Protein AF-A0A7Z0J529-F1 (afdb_monomer_lite)

Secondary structure (DSSP, 8-state):
-------HHHHHHHHHHHHHTS-HHHHHHHHHHHHHHHHHHHHHTT-------

Sequence (53 aa):
MDAQEVPLDDGLVAQIAAIDGQPLEERAAAYTQLHDALRDILEGGDVPVVTER

Foldseek 3Di:
DPPPPPVCPVVVVVQLVVLVPDDPVCSVVSVVVVVVVVVCVVVVVPDPPPPDD

Radius of gyration: 15.35 Å; chains: 1; bounding box: 28×22×45 Å

Organism: NCBI:txid670054

pLDDT: mean 79.24, std 20.47, range [37.56, 98.19]

Structure (mmCIF, N/CA/C/O backbone):
data_AF-A0A7Z0J529-F1
#
_entry.id   AF-A0A7Z0J529-F1
#
loop_
_atom_site.group_PDB
_atom_site.id
_atom_site.type_symbol
_atom_site.label_atom_id
_atom_site.label_alt_id
_atom_site.label_comp_id
_atom_site.label_asym_id
_atom_site.label_entity_id
_atom_site.label_seq_id
_atom_site.pdbx_PDB_ins_code
_atom_site.Cartn_x
_atom_site.Cartn_y
_atom_site.Cartn_z
_atom_site.occupancy
_atom_site.B_iso_or_equiv
_atom_site.auth_seq_id
_atom_site.auth_comp_id
_atom_site.auth_asym_id
_atom_site.auth_atom_id
_atom_site.pdbx_PDB_model_num
ATOM 1 N N . MET A 1 1 ? 18.043 4.478 -24.776 1.00 37.56 1 MET A N 1
ATOM 2 C CA . MET A 1 1 ? 16.916 3.995 -23.962 1.00 37.56 1 MET A CA 1
ATOM 3 C C . MET A 1 1 ? 17.316 4.282 -22.542 1.00 37.56 1 MET A C 1
ATOM 5 O O . MET A 1 1 ? 18.176 3.581 -22.027 1.00 37.56 1 MET A O 1
ATOM 9 N N . ASP A 1 2 ? 16.803 5.370 -21.981 1.00 39.44 2 ASP A N 1
ATOM 10 C CA . ASP A 1 2 ? 16.958 5.644 -20.561 1.00 39.44 2 ASP A CA 1
ATOM 11 C C . ASP A 1 2 ? 16.160 4.563 -19.839 1.00 39.44 2 ASP A C 1
ATOM 13 O O . ASP A 1 2 ? 14.928 4.588 -19.827 1.00 39.44 2 ASP A O 1
ATOM 17 N N . ALA A 1 3 ? 16.857 3.545 -19.331 1.00 50.06 3 ALA A N 1
ATOM 18 C CA . ALA A 1 3 ? 16.296 2.748 -18.262 1.00 50.06 3 ALA A CA 1
ATOM 19 C C . ALA A 1 3 ? 16.032 3.765 -17.157 1.00 50.06 3 ALA A C 1
ATOM 21 O O . ALA A 1 3 ? 16.975 4.331 -16.607 1.00 50.06 3 ALA A O 1
ATOM 22 N N . GLN A 1 4 ? 14.763 4.098 -16.923 1.00 45.66 4 GLN A N 1
ATOM 23 C CA . GLN A 1 4 ? 14.408 4.763 -15.688 1.00 45.66 4 GLN A CA 1
ATOM 24 C C . GLN A 1 4 ? 14.823 3.795 -14.583 1.00 45.66 4 GLN A C 1
ATOM 26 O O . GLN A 1 4 ? 14.082 2.873 -14.252 1.00 45.66 4 GLN A O 1
ATOM 31 N N . GLU A 1 5 ? 16.038 3.974 -14.064 1.00 50.00 5 GLU A N 1
ATOM 32 C CA . GLU A 1 5 ? 16.390 3.592 -12.709 1.00 50.00 5 GLU A CA 1
ATOM 33 C C . GLU A 1 5 ? 15.403 4.358 -11.836 1.00 50.00 5 GLU A C 1
ATOM 35 O O . GLU A 1 5 ? 15.639 5.489 -11.421 1.00 50.00 5 GLU A O 1
ATOM 40 N N . VAL A 1 6 ? 14.217 3.779 -11.646 1.00 49.31 6 VAL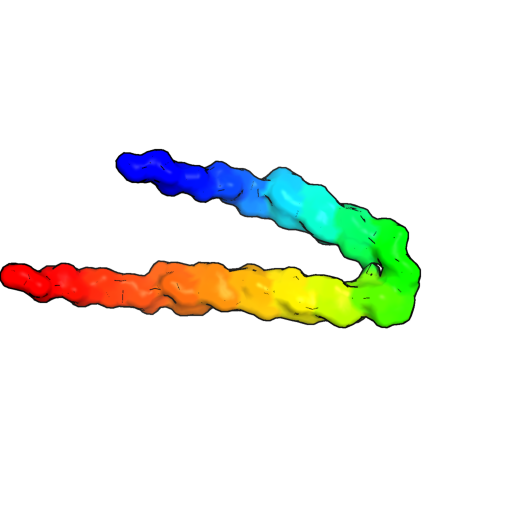 A N 1
ATOM 41 C CA . VAL A 1 6 ? 13.398 4.107 -10.493 1.00 49.31 6 VAL A CA 1
ATOM 42 C C . VAL A 1 6 ? 14.349 3.856 -9.331 1.00 49.31 6 VAL A C 1
ATOM 44 O O . VAL A 1 6 ? 14.806 2.717 -9.209 1.00 49.31 6 VAL A O 1
ATOM 47 N N . PRO A 1 7 ? 14.734 4.877 -8.544 1.00 53.19 7 PRO A N 1
ATOM 48 C CA . PRO A 1 7 ? 15.548 4.642 -7.369 1.00 53.19 7 PRO A CA 1
ATOM 49 C C . PRO A 1 7 ? 14.681 3.753 -6.487 1.00 53.19 7 PRO A C 1
ATOM 51 O O . PRO A 1 7 ? 13.703 4.221 -5.897 1.00 53.19 7 PRO A O 1
ATOM 54 N N . LEU A 1 8 ? 14.960 2.448 -6.518 1.00 59.31 8 LEU A N 1
ATOM 55 C CA . LEU A 1 8 ? 14.172 1.435 -5.824 1.00 59.31 8 LEU A CA 1
ATOM 56 C C . LEU A 1 8 ? 14.068 1.814 -4.346 1.00 59.31 8 LEU A C 1
ATOM 58 O O . LEU A 1 8 ? 13.038 1.588 -3.733 1.00 59.31 8 LEU A O 1
ATOM 62 N N . ASP A 1 9 ? 15.087 2.488 -3.828 1.00 67.94 9 ASP A N 1
ATOM 63 C CA . ASP A 1 9 ? 15.263 2.837 -2.432 1.00 67.94 9 ASP A CA 1
ATOM 64 C C . ASP A 1 9 ? 14.233 3.884 -1.962 1.00 67.94 9 ASP A C 1
ATOM 66 O O . ASP A 1 9 ? 13.386 3.583 -1.122 1.00 67.94 9 ASP A O 1
ATOM 70 N N . ASP A 1 10 ? 14.231 5.094 -2.533 1.00 79.50 10 ASP A N 1
ATOM 71 C CA . ASP A 1 10 ? 13.350 6.179 -2.068 1.00 79.50 10 ASP A CA 1
ATOM 72 C C . ASP A 1 10 ? 11.873 5.926 -2.414 1.00 79.50 10 ASP A C 1
ATOM 74 O O . ASP A 1 10 ? 10.972 6.250 -1.633 1.00 79.50 10 ASP A O 1
ATOM 78 N N . GLY A 1 11 ? 11.611 5.310 -3.572 1.00 86.75 11 GLY A N 1
ATOM 79 C CA . GLY A 1 11 ? 10.257 4.977 -4.016 1.00 86.75 11 GLY A CA 1
ATOM 80 C C . GLY A 1 11 ? 9.615 3.874 -3.175 1.00 86.75 11 GLY A C 1
ATOM 81 O O . GLY A 1 11 ? 8.465 4.011 -2.750 1.00 86.75 11 GLY A O 1
ATOM 82 N N . LEU A 1 12 ? 10.364 2.806 -2.877 1.00 91.44 12 LEU A N 1
ATOM 83 C CA . LEU A 1 12 ? 9.883 1.712 -2.033 1.00 91.44 12 LEU A CA 1
ATOM 84 C C . LEU A 1 12 ? 9.660 2.177 -0.595 1.00 91.44 12 LEU A C 1
ATOM 86 O O . LEU A 1 12 ? 8.642 1.835 0.003 1.00 91.44 12 LEU A O 1
ATOM 90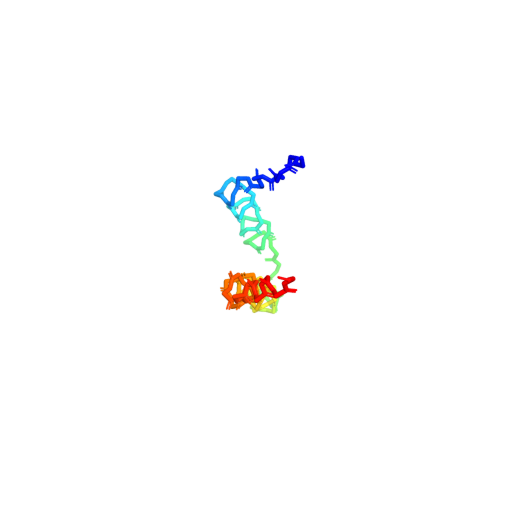 N N . VAL A 1 13 ? 10.567 2.992 -0.046 1.00 93.62 13 VAL A N 1
ATOM 91 C CA . VAL A 1 13 ? 10.411 3.548 1.307 1.00 93.62 13 VAL A CA 1
ATOM 92 C C . VAL A 1 13 ? 9.147 4.405 1.399 1.00 93.62 13 VAL A C 1
ATOM 94 O O . VAL A 1 13 ? 8.370 4.243 2.342 1.00 93.62 13 VAL A O 1
ATOM 97 N N . ALA A 1 14 ? 8.883 5.262 0.408 1.00 94.06 14 ALA A N 1
ATOM 98 C CA . ALA A 1 14 ? 7.651 6.048 0.361 1.00 94.06 14 ALA A CA 1
ATOM 99 C C . ALA A 1 14 ? 6.394 5.162 0.267 1.00 94.06 14 ALA A C 1
ATOM 101 O O . ALA A 1 14 ? 5.383 5.445 0.913 1.00 94.06 14 ALA A O 1
ATOM 102 N N . GLN A 1 15 ? 6.457 4.070 -0.498 1.00 94.62 15 GLN A N 1
ATOM 103 C CA . GLN A 1 15 ? 5.344 3.136 -0.654 1.00 94.62 15 GLN A CA 1
ATOM 104 C C . GLN A 1 15 ? 5.063 2.342 0.629 1.00 94.62 15 GLN A C 1
ATOM 106 O O . GLN A 1 15 ? 3.905 2.207 1.021 1.00 94.62 15 GLN A O 1
ATOM 111 N N . ILE A 1 16 ? 6.103 1.881 1.328 1.00 96.38 16 ILE A N 1
ATOM 112 C CA . ILE A 1 16 ? 5.976 1.229 2.639 1.00 96.38 16 ILE A CA 1
ATOM 113 C C . ILE A 1 16 ? 5.364 2.199 3.656 1.00 96.38 16 ILE A C 1
ATOM 115 O O . ILE A 1 16 ? 4.416 1.829 4.346 1.00 96.38 16 ILE A O 1
ATOM 119 N N . ALA A 1 17 ? 5.830 3.452 3.694 1.00 97.12 17 ALA A N 1
ATOM 120 C CA . ALA A 1 17 ?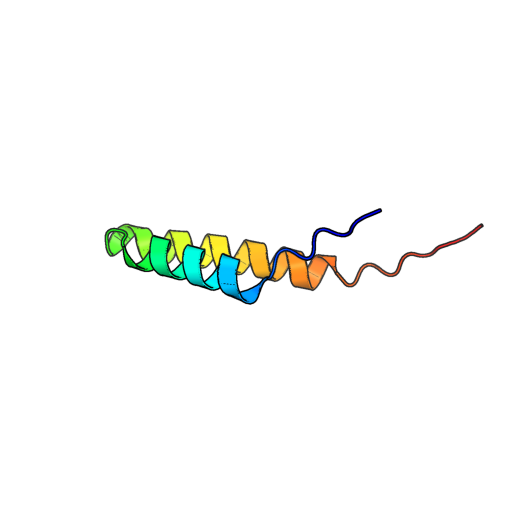 5.287 4.475 4.587 1.00 97.12 17 ALA A CA 1
ATOM 121 C C . ALA A 1 17 ? 3.803 4.776 4.306 1.00 97.12 17 ALA A C 1
ATOM 123 O O . ALA A 1 17 ? 3.027 5.015 5.233 1.00 97.12 17 ALA A O 1
ATOM 124 N N . ALA A 1 18 ? 3.386 4.735 3.037 1.00 97.62 18 ALA A N 1
ATOM 125 C CA . ALA A 1 18 ? 1.981 4.873 2.667 1.00 97.62 18 ALA A CA 1
ATOM 126 C C . ALA A 1 18 ? 1.132 3.695 3.177 1.00 97.62 18 ALA A C 1
ATOM 128 O O . ALA A 1 18 ? 0.028 3.922 3.669 1.00 97.62 18 ALA A O 1
ATOM 129 N N . ILE A 1 19 ? 1.650 2.461 3.111 1.00 97.94 19 ILE A N 1
ATOM 130 C CA . ILE A 1 19 ? 0.979 1.275 3.670 1.00 97.94 19 ILE A CA 1
ATOM 131 C C . ILE A 1 19 ? 0.893 1.381 5.197 1.00 97.94 19 ILE A C 1
ATOM 133 O O . ILE A 1 19 ? -0.157 1.113 5.770 1.00 97.94 19 ILE A O 1
ATOM 137 N N . ASP A 1 20 ? 1.949 1.838 5.872 1.00 97.50 20 ASP A N 1
ATOM 138 C CA . ASP A 1 20 ? 1.946 2.032 7.328 1.00 97.50 20 ASP A CA 1
ATOM 139 C C . ASP A 1 20 ? 0.874 3.017 7.821 1.00 97.50 20 ASP A C 1
ATOM 141 O O . ASP A 1 20 ? 0.405 2.896 8.954 1.00 97.50 20 ASP A O 1
ATOM 145 N N . GLY A 1 21 ? 0.462 3.968 6.976 1.00 97.88 21 GLY A N 1
ATOM 146 C CA . GLY A 1 21 ? -0.610 4.923 7.266 1.00 97.88 21 GLY A CA 1
ATOM 147 C C . GLY A 1 21 ? -2.037 4.378 7.105 1.00 97.88 21 GLY A C 1
ATOM 148 O O . GLY A 1 21 ? -2.986 5.088 7.441 1.00 97.88 21 GLY A O 1
ATOM 149 N N . GLN A 1 22 ? -2.214 3.160 6.586 1.00 97.75 22 GLN A N 1
ATOM 150 C CA . GLN A 1 22 ? -3.527 2.540 6.368 1.00 97.75 22 GLN A CA 1
ATOM 151 C C . GLN A 1 22 ? -4.114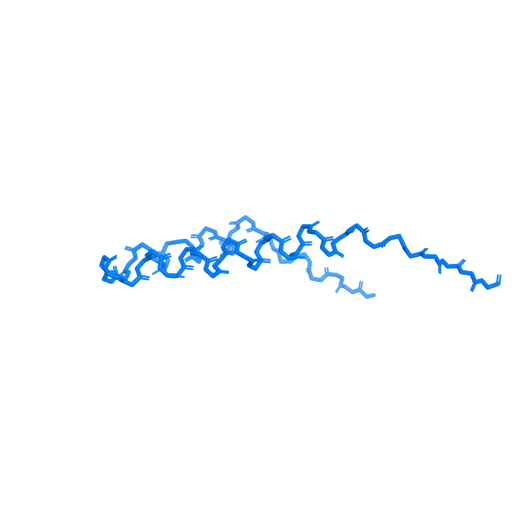 1.924 7.655 1.00 97.75 22 GLN A C 1
ATOM 153 O O . GLN A 1 22 ? -3.372 1.611 8.595 1.00 97.75 22 GLN A O 1
ATOM 158 N N . PRO A 1 23 ? -5.441 1.682 7.705 1.00 98.19 23 PRO A N 1
ATOM 159 C CA . PRO A 1 23 ? -6.065 0.863 8.742 1.00 98.19 23 PRO A CA 1
ATOM 160 C C . PRO A 1 23 ? -5.405 -0.515 8.870 1.00 98.19 23 PRO A C 1
ATOM 162 O O . PRO A 1 23 ? -4.958 -1.109 7.886 1.00 98.19 23 PRO A O 1
ATOM 165 N N . LEU A 1 24 ? -5.351 -1.048 10.093 1.00 95.44 24 LEU A N 1
ATOM 166 C CA . LEU A 1 24 ? -4.616 -2.282 10.394 1.00 95.44 24 LEU A CA 1
ATOM 167 C C . LEU A 1 24 ? -5.111 -3.473 9.560 1.00 95.44 24 LEU A C 1
ATOM 169 O O . LEU A 1 24 ? -4.305 -4.288 9.111 1.00 95.44 24 LEU A O 1
ATOM 173 N N . GLU A 1 25 ? -6.421 -3.552 9.342 1.00 94.94 25 GLU A N 1
ATOM 174 C CA . GLU A 1 25 ? -7.084 -4.575 8.539 1.00 94.94 25 GLU A CA 1
ATOM 175 C C . GLU A 1 25 ? -6.687 -4.552 7.052 1.00 94.94 25 GLU A C 1
ATOM 177 O O . GLU A 1 25 ? -6.742 -5.591 6.396 1.00 94.94 25 GLU A O 1
ATOM 182 N N . GLU A 1 26 ? -6.241 -3.408 6.527 1.00 96.44 26 GLU A N 1
ATOM 183 C CA . GLU A 1 26 ? -5.865 -3.236 5.116 1.00 96.44 26 GLU A CA 1
ATOM 184 C C . GLU A 1 26 ? -4.375 -3.515 4.871 1.00 96.44 26 GLU A C 1
ATOM 186 O O . GLU A 1 26 ? -3.993 -4.022 3.811 1.00 96.44 26 GLU A O 1
ATOM 191 N N . ARG A 1 27 ? -3.529 -3.261 5.878 1.00 97.56 27 ARG A N 1
ATOM 192 C CA . ARG A 1 27 ? -2.062 -3.341 5.766 1.00 97.56 27 ARG A CA 1
ATOM 193 C C . ARG A 1 27 ? -1.561 -4.696 5.290 1.00 97.56 27 ARG A C 1
ATOM 195 O O . ARG A 1 27 ? -0.687 -4.759 4.430 1.00 97.56 27 ARG A O 1
ATOM 202 N N . ALA A 1 28 ? -2.104 -5.786 5.831 1.00 96.94 28 ALA A N 1
ATOM 203 C CA . ALA A 1 28 ? -1.662 -7.132 5.472 1.00 96.94 28 ALA A CA 1
ATOM 204 C C . ALA A 1 28 ? -1.851 -7.407 3.970 1.00 96.94 28 ALA A C 1
ATOM 206 O O . ALA A 1 28 ? -0.923 -7.868 3.308 1.00 96.94 28 ALA A O 1
ATOM 207 N N . ALA A 1 29 ? -3.019 -7.057 3.422 1.00 97.75 29 ALA A N 1
ATOM 208 C CA . ALA A 1 29 ? -3.310 -7.235 2.004 1.00 97.75 29 ALA A CA 1
ATOM 209 C C . ALA A 1 29 ? -2.416 -6.350 1.121 1.00 97.75 29 ALA A C 1
ATOM 211 O O . ALA A 1 29 ? -1.938 -6.805 0.081 1.00 97.75 29 ALA A O 1
ATOM 212 N N . ALA A 1 30 ? -2.161 -5.109 1.543 1.00 97.75 30 ALA A N 1
ATOM 213 C CA . ALA A 1 30 ? -1.296 -4.185 0.820 1.00 97.75 30 ALA A CA 1
ATOM 214 C C . ALA A 1 30 ? 0.173 -4.648 0.795 1.00 97.75 30 ALA A C 1
ATOM 216 O O . ALA A 1 30 ? 0.813 -4.599 -0.257 1.00 97.75 30 ALA A O 1
ATOM 217 N N . TYR A 1 31 ? 0.700 -5.175 1.906 1.00 97.69 31 TYR A N 1
ATOM 218 C CA . TYR A 1 31 ? 2.049 -5.748 1.930 1.00 97.69 31 TYR A CA 1
ATOM 219 C C . TYR A 1 31 ? 2.180 -6.998 1.070 1.00 97.69 31 TYR A C 1
ATOM 221 O O . TYR A 1 31 ? 3.202 -7.154 0.407 1.00 97.69 31 TYR A O 1
ATOM 229 N N . THR A 1 32 ? 1.172 -7.875 1.045 1.00 97.06 32 THR A N 1
ATOM 230 C CA . THR A 1 32 ? 1.189 -9.047 0.158 1.00 97.06 32 THR A CA 1
ATOM 231 C C . THR A 1 32 ? 1.281 -8.625 -1.306 1.00 97.06 32 THR A C 1
ATOM 233 O O . THR A 1 32 ? 2.122 -9.144 -2.030 1.00 97.06 32 THR A O 1
ATOM 236 N N . GLN A 1 33 ? 0.495 -7.630 -1.725 1.00 96.88 33 GLN A N 1
ATOM 237 C CA . GLN A 1 33 ? 0.550 -7.114 -3.097 1.00 96.88 33 GLN A CA 1
ATOM 238 C C . GLN A 1 33 ? 1.912 -6.495 -3.431 1.00 96.88 33 GLN A C 1
ATOM 240 O O . GLN A 1 33 ? 2.460 -6.760 -4.499 1.00 96.88 33 GLN A O 1
ATOM 245 N N . 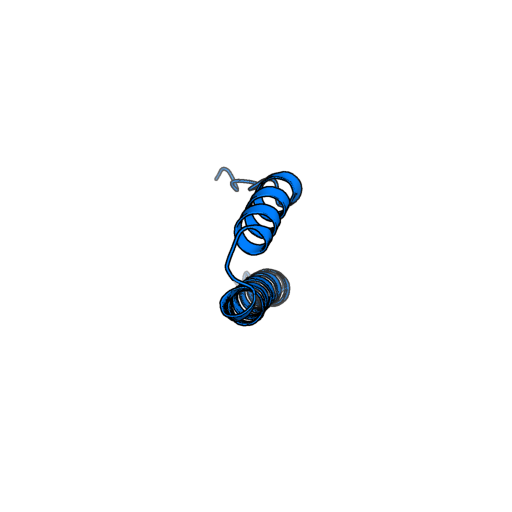LEU A 1 34 ? 2.473 -5.694 -2.518 1.00 96.12 34 LEU A N 1
ATOM 246 C CA . LEU A 1 34 ? 3.801 -5.107 -2.698 1.00 96.12 34 LEU A CA 1
ATOM 247 C C . LEU A 1 34 ? 4.880 -6.190 -2.809 1.00 96.12 34 LEU A C 1
ATOM 249 O O . LEU A 1 34 ? 5.729 -6.129 -3.694 1.00 96.12 34 LEU A O 1
ATOM 253 N N . HIS A 1 35 ? 4.835 -7.192 -1.933 1.00 95.50 35 HIS A N 1
ATOM 254 C CA . HIS A 1 35 ? 5.759 -8.318 -1.960 1.00 95.50 35 HIS A CA 1
ATOM 255 C C . HIS A 1 35 ? 5.682 -9.082 -3.285 1.00 95.50 35 HIS A C 1
ATOM 257 O O . HIS A 1 35 ? 6.719 -9.354 -3.884 1.00 95.50 35 HIS A O 1
ATOM 263 N N . ASP A 1 36 ? 4.476 -9.402 -3.755 1.00 94.38 36 ASP A N 1
ATOM 264 C CA . ASP A 1 36 ? 4.291 -10.130 -5.010 1.00 94.38 36 ASP A CA 1
ATOM 265 C C . ASP A 1 36 ? 4.818 -9.325 -6.204 1.00 94.38 36 ASP A C 1
ATOM 267 O O . ASP A 1 36 ? 5.536 -9.873 -7.034 1.00 94.38 36 ASP A O 1
ATOM 271 N N . ALA A 1 37 ? 4.578 -8.011 -6.237 1.00 90.44 37 ALA A N 1
ATOM 272 C CA . ALA A 1 37 ? 5.126 -7.139 -7.274 1.00 90.44 37 ALA A CA 1
ATOM 273 C C . ALA A 1 37 ? 6.665 -7.098 -7.260 1.00 90.44 37 ALA A C 1
ATOM 275 O O . ALA A 1 37 ? 7.299 -7.162 -8.313 1.00 90.44 37 ALA A O 1
ATOM 276 N N . LEU A 1 38 ? 7.282 -7.012 -6.076 1.00 92.44 38 LEU A N 1
ATOM 277 C CA . LEU A 1 38 ? 8.741 -7.049 -5.943 1.00 92.44 38 LEU A CA 1
ATOM 278 C C . LEU A 1 38 ? 9.308 -8.404 -6.368 1.00 92.44 38 LEU A C 1
ATOM 280 O O . LEU A 1 38 ? 10.329 -8.454 -7.053 1.00 92.44 38 LEU A O 1
ATOM 284 N N . ARG A 1 39 ? 8.640 -9.497 -5.989 1.00 90.12 39 ARG A N 1
ATOM 285 C CA . ARG A 1 39 ? 9.014 -10.846 -6.404 1.00 90.12 39 ARG A CA 1
ATOM 286 C C . ARG A 1 39 ? 8.971 -10.974 -7.923 1.00 90.12 39 ARG A C 1
ATOM 288 O O . ARG A 1 39 ? 9.955 -11.419 -8.494 1.00 90.12 39 ARG A O 1
ATOM 295 N N . ASP A 1 40 ? 7.901 -10.524 -8.571 1.00 86.56 40 ASP A N 1
ATOM 296 C CA . ASP A 1 40 ? 7.757 -10.603 -10.028 1.00 86.56 40 ASP A CA 1
ATOM 297 C C . ASP A 1 40 ? 8.852 -9.808 -10.760 1.00 86.56 40 ASP A C 1
ATOM 299 O O . ASP A 1 40 ? 9.358 -10.250 -11.790 1.00 86.56 40 ASP A O 1
ATOM 303 N N . ILE A 1 41 ? 9.271 -8.658 -10.219 1.00 84.56 41 ILE A N 1
ATOM 304 C CA . ILE A 1 41 ? 10.388 -7.868 -10.765 1.00 84.56 41 ILE A CA 1
ATOM 305 C C . ILE A 1 41 ? 11.712 -8.634 -10.650 1.00 84.56 41 ILE A C 1
ATOM 307 O O . ILE A 1 41 ? 12.506 -8.646 -11.592 1.00 84.56 41 ILE A O 1
ATOM 311 N N . LEU A 1 42 ? 11.955 -9.273 -9.506 1.00 85.38 42 LEU A N 1
ATOM 312 C CA . LEU A 1 42 ? 13.191 -10.011 -9.244 1.00 85.38 42 LEU A CA 1
ATOM 313 C C . LEU A 1 42 ? 13.247 -11.342 -10.008 1.00 85.38 42 LEU A C 1
ATOM 315 O O . LEU A 1 42 ? 14.306 -11.710 -10.508 1.00 85.38 42 LEU A O 1
ATOM 319 N N . GLU A 1 43 ? 12.119 -12.039 -10.138 1.00 85.81 43 GLU A N 1
ATOM 320 C CA . GLU A 1 43 ? 11.998 -13.300 -10.878 1.00 85.81 43 GLU A CA 1
ATOM 321 C C . GLU A 1 43 ? 11.944 -13.070 -12.399 1.00 85.81 43 GLU A C 1
ATOM 323 O O . GLU A 1 43 ? 12.508 -13.850 -13.164 1.00 85.81 43 GLU A O 1
ATOM 328 N N . GLY A 1 44 ? 11.327 -11.976 -12.858 1.00 70.88 44 GLY A N 1
ATOM 329 C CA . GLY A 1 44 ? 11.282 -11.578 -14.270 1.00 70.88 44 GLY A CA 1
ATOM 330 C C . GLY A 1 44 ? 12.571 -10.929 -14.791 1.00 70.88 44 GLY A C 1
ATOM 331 O O . GLY A 1 44 ? 12.738 -10.788 -16.003 1.00 70.88 44 GLY A O 1
ATOM 332 N N . GLY A 1 45 ? 13.490 -10.549 -13.899 1.00 58.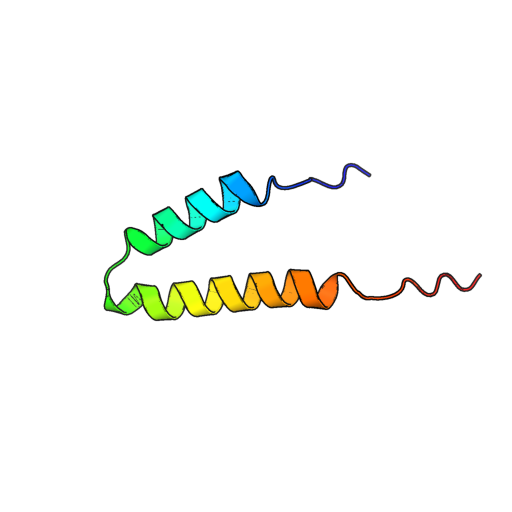50 45 GLY A N 1
ATOM 333 C CA . GLY A 1 45 ? 14.802 -9.991 -14.238 1.00 58.50 45 GLY A CA 1
ATOM 334 C C . GLY A 1 45 ? 15.829 -11.018 -14.737 1.00 58.50 45 GLY A C 1
ATOM 335 O O . GLY A 1 45 ? 16.836 -10.615 -15.315 1.00 58.50 45 GLY A O 1
ATOM 336 N N . ASP A 1 46 ? 15.570 -12.321 -14.567 1.00 57.81 46 ASP A N 1
ATOM 337 C CA . ASP A 1 46 ? 16.447 -13.427 -14.992 1.00 57.81 46 ASP A CA 1
ATOM 338 C C . ASP A 1 46 ? 15.889 -14.177 -16.218 1.00 57.81 46 ASP A C 1
ATOM 340 O O . ASP A 1 46 ? 15.942 -15.403 -16.319 1.00 57.81 46 ASP A O 1
ATOM 344 N N . VAL A 1 47 ? 15.309 -13.447 -17.178 1.00 56.41 47 VAL A N 1
ATOM 345 C CA . VAL A 1 47 ? 15.055 -14.014 -18.508 1.00 56.41 47 VAL A CA 1
ATOM 346 C C . VAL A 1 47 ? 16.344 -13.855 -19.317 1.00 56.41 47 VAL A C 1
ATOM 348 O O . VAL A 1 47 ? 16.651 -12.731 -19.732 1.00 56.41 47 VAL A O 1
ATOM 351 N N . PRO A 1 48 ? 17.120 -14.928 -19.582 1.00 53.41 48 PRO A N 1
ATOM 352 C CA . PRO A 1 48 ? 18.241 -14.826 -20.497 1.00 53.41 48 PRO A CA 1
ATOM 353 C C . PRO A 1 48 ? 17.683 -14.376 -21.842 1.00 53.41 48 PRO A C 1
ATOM 355 O O . PRO A 1 48 ? 16.878 -15.072 -22.465 1.00 53.41 48 PRO A O 1
ATOM 358 N N . VAL A 1 49 ? 18.100 -13.193 -22.294 1.00 59.22 49 VAL A N 1
ATOM 359 C CA . VAL A 1 49 ? 17.855 -12.765 -23.667 1.00 59.22 49 VAL A CA 1
ATOM 360 C C . VAL A 1 49 ? 18.664 -13.713 -24.544 1.00 59.22 49 VAL A C 1
ATOM 362 O O . VAL A 1 49 ? 19.844 -13.481 -24.816 1.00 59.22 49 VAL A O 1
ATOM 365 N N . VAL A 1 50 ? 18.040 -14.813 -24.969 1.00 54.94 50 VAL A N 1
ATOM 366 C CA . VAL A 1 50 ? 18.532 -15.634 -26.071 1.00 54.94 50 VAL A CA 1
ATOM 367 C C . VAL A 1 50 ? 18.470 -14.739 -27.302 1.00 54.94 50 VAL A C 1
ATOM 369 O O . VAL A 1 50 ? 17.457 -14.629 -27.987 1.00 54.94 50 VAL A O 1
ATOM 372 N N . THR A 1 51 ? 19.556 -14.002 -27.519 1.00 48.09 51 THR A N 1
ATOM 373 C CA . THR A 1 51 ? 19.760 -13.205 -28.720 1.00 48.09 51 THR A CA 1
ATOM 374 C C . THR A 1 51 ? 20.271 -14.171 -29.776 1.00 48.09 51 THR A C 1
ATOM 376 O O . THR A 1 51 ? 21.474 -14.288 -29.986 1.00 48.09 51 THR A O 1
ATOM 379 N N . GLU A 1 52 ? 19.364 -14.925 -30.390 1.00 49.62 52 GLU A N 1
ATOM 380 C CA . GLU A 1 52 ? 19.684 -15.707 -31.581 1.00 49.62 52 GLU A CA 1
ATOM 381 C C . GLU A 1 52 ? 19.379 -14.844 -32.812 1.00 49.62 52 GLU A C 1
ATOM 383 O O . GLU A 1 52 ? 18.231 -14.466 -33.068 1.00 49.62 52 GLU A O 1
ATOM 388 N N . ARG A 1 53 ? 20.438 -14.467 -33.531 1.00 48.31 53 ARG A N 1
ATOM 389 C CA . ARG A 1 53 ? 20.396 -13.917 -34.887 1.00 48.31 53 ARG A CA 1
ATOM 390 C C . ARG A 1 53 ? 21.474 -14.566 -35.732 1.00 48.31 53 ARG A C 1
ATOM 392 O O . ARG A 1 53 ? 22.596 -14.724 -35.205 1.00 48.31 53 ARG A O 1
#